Protein AF-A0A962RH10-F1 (afdb_monomer)

Structure (mmCIF, N/CA/C/O backbone):
data_AF-A0A962RH10-F1
#
_entry.id   AF-A0A962RH10-F1
#
loop_
_atom_site.group_PDB
_atom_site.id
_atom_site.type_symbol
_atom_site.label_atom_id
_atom_site.label_alt_id
_atom_site.label_comp_id
_atom_site.label_asym_id
_atom_site.label_entity_id
_atom_site.label_seq_id
_atom_site.pdbx_PDB_ins_code
_atom_site.Cartn_x
_atom_site.Cartn_y
_atom_site.Cartn_z
_atom_site.occupancy
_atom_site.B_iso_or_equiv
_atom_site.auth_seq_id
_atom_site.auth_comp_id
_atom_site.auth_asym_id
_atom_site.auth_atom_id
_atom_sit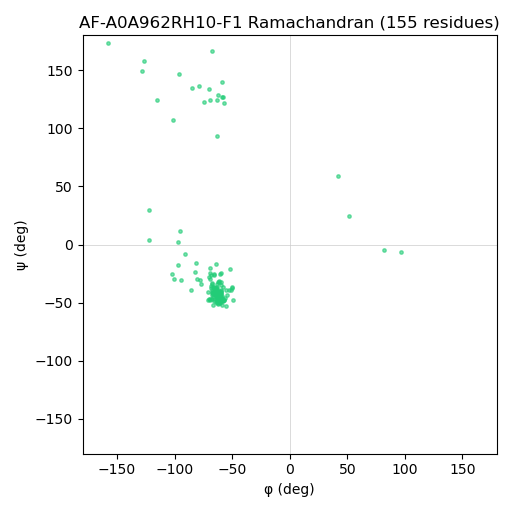e.pdbx_PDB_model_num
ATOM 1 N N . PHE A 1 1 ? -4.596 -15.584 7.958 1.00 75.12 1 PHE A N 1
ATOM 2 C CA . PHE A 1 1 ? -3.195 -16.053 7.881 1.00 75.12 1 PHE A CA 1
ATOM 3 C C . PHE A 1 1 ? -3.022 -17.200 6.890 1.00 75.12 1 PHE A C 1
ATOM 5 O O . PHE A 1 1 ? -2.221 -17.047 5.984 1.00 75.12 1 PHE A O 1
ATOM 12 N N . ILE A 1 2 ? -3.808 -18.286 6.976 1.00 85.25 2 ILE A N 1
ATOM 13 C CA . ILE A 1 2 ? -3.732 -19.422 6.027 1.00 85.25 2 ILE A CA 1
ATOM 14 C C . ILE A 1 2 ? -3.755 -18.962 4.559 1.00 85.25 2 ILE A C 1
ATOM 16 O O . ILE A 1 2 ? -2.879 -19.344 3.796 1.00 85.25 2 ILE A O 1
ATOM 20 N N . GLY A 1 3 ? -4.675 -18.069 4.178 1.00 82.31 3 GLY A N 1
ATOM 21 C CA . GLY A 1 3 ? -4.710 -17.532 2.811 1.00 82.31 3 GLY A CA 1
ATOM 22 C C . GLY A 1 3 ? -3.415 -16.829 2.379 1.00 82.31 3 GLY A C 1
ATOM 23 O O . GLY A 1 3 ? -2.980 -17.014 1.252 1.00 82.31 3 GLY A O 1
ATOM 24 N N . ALA A 1 4 ? -2.737 -16.111 3.282 1.00 79.38 4 ALA A N 1
ATOM 25 C CA . ALA A 1 4 ? -1.440 -15.498 2.986 1.00 79.38 4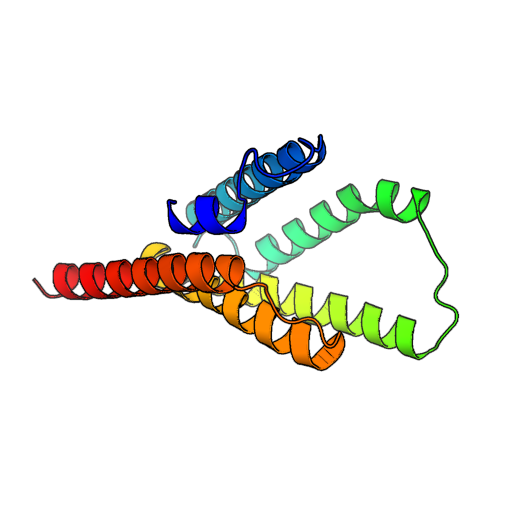 ALA A CA 1
ATOM 26 C C . ALA A 1 4 ? -0.335 -16.549 2.788 1.00 79.38 4 ALA A C 1
ATOM 28 O O . ALA A 1 4 ? 0.484 -16.390 1.893 1.00 79.38 4 ALA A O 1
ATOM 29 N N . LEU A 1 5 ? -0.339 -17.653 3.548 1.00 81.75 5 LEU A N 1
ATOM 30 C CA . LEU A 1 5 ? 0.596 -18.765 3.325 1.00 81.75 5 LEU A CA 1
ATOM 31 C C . LEU A 1 5 ? 0.387 -19.432 1.959 1.00 81.75 5 LEU A C 1
ATOM 33 O O . LEU A 1 5 ? 1.360 -19.812 1.315 1.00 81.75 5 LEU A O 1
ATOM 37 N N . VAL A 1 6 ? -0.864 -19.536 1.501 1.00 84.62 6 VAL A N 1
ATOM 38 C CA . VAL A 1 6 ? -1.192 -20.069 0.168 1.00 84.62 6 VAL A CA 1
ATOM 39 C C . VAL A 1 6 ? -0.660 -19.163 -0.947 1.00 84.62 6 VAL A C 1
ATOM 41 O O . VAL A 1 6 ? -0.175 -19.674 -1.953 1.00 84.62 6 VAL A O 1
ATOM 44 N N . VAL A 1 7 ? -0.706 -17.837 -0.764 1.00 78.56 7 VAL A N 1
ATOM 45 C CA . VAL A 1 7 ? -0.117 -16.879 -1.720 1.00 78.56 7 VAL A CA 1
ATOM 46 C C . VAL A 1 7 ? 1.413 -16.928 -1.679 1.00 78.56 7 VAL A C 1
ATOM 48 O O . VAL A 1 7 ? 2.048 -17.024 -2.721 1.00 78.56 7 VAL A O 1
ATOM 51 N N . ILE A 1 8 ? 2.008 -16.891 -0.481 1.00 75.50 8 ILE A N 1
ATOM 52 C CA . ILE A 1 8 ? 3.467 -16.814 -0.289 1.00 75.50 8 ILE A CA 1
ATOM 53 C C . ILE A 1 8 ? 4.168 -18.122 -0.687 1.00 75.50 8 ILE A C 1
ATOM 55 O O . ILE A 1 8 ? 5.333 -18.090 -1.072 1.00 75.50 8 ILE A O 1
ATOM 59 N N . ARG A 1 9 ? 3.478 -19.269 -0.586 1.00 77.19 9 ARG A N 1
ATOM 60 C CA . ARG A 1 9 ? 4.009 -20.621 -0.850 1.00 77.19 9 ARG A CA 1
ATOM 61 C C . ARG A 1 9 ? 5.425 -20.833 -0.294 1.00 77.19 9 ARG A C 1
ATOM 63 O O . ARG A 1 9 ? 6.351 -21.144 -1.052 1.00 77.19 9 ARG A O 1
ATOM 70 N N . PRO A 1 10 ? 5.621 -20.666 1.024 1.00 67.44 10 PRO A N 1
ATOM 71 C CA . PRO A 1 10 ? 6.943 -20.825 1.612 1.00 67.44 10 PRO A CA 1
ATOM 72 C C . PRO A 1 10 ? 7.483 -22.238 1.325 1.00 67.44 10 PRO A C 1
ATOM 74 O O . PRO A 1 10 ? 6.803 -23.225 1.593 1.00 67.44 10 PRO A O 1
ATOM 77 N N . GLY A 1 11 ? 8.693 -22.328 0.763 1.00 64.12 11 GLY A N 1
ATOM 78 C CA . GLY A 1 11 ? 9.405 -23.594 0.532 1.00 64.12 11 GLY A CA 1
ATOM 79 C C . GLY A 1 11 ? 9.282 -24.218 -0.866 1.00 64.12 11 GLY A C 1
ATOM 80 O O . GLY A 1 11 ? 9.997 -25.175 -1.140 1.00 64.12 11 GLY A O 1
ATOM 81 N N . PHE A 1 12 ? 8.451 -23.681 -1.769 1.00 61.28 12 PHE A N 1
ATOM 82 C CA . PHE A 1 12 ? 8.320 -24.188 -3.151 1.00 61.28 12 PHE A CA 1
ATOM 83 C C . PHE A 1 12 ? 9.185 -23.433 -4.186 1.00 61.28 12 PHE A C 1
ATOM 85 O O . PHE A 1 12 ? 9.013 -23.617 -5.388 1.00 61.28 12 PHE A O 1
ATOM 92 N N . GLY A 1 13 ? 10.124 -22.594 -3.733 1.00 62.09 13 GLY A N 1
ATOM 93 C CA . GLY A 1 13 ? 11.063 -21.834 -4.566 1.00 62.09 13 GLY A CA 1
ATOM 94 C C . GLY A 1 13 ? 12.315 -21.418 -3.785 1.00 62.09 13 GLY A C 1
ATOM 95 O O . GLY A 1 13 ? 12.383 -21.625 -2.573 1.00 62.09 13 GLY A O 1
ATOM 96 N N . ALA A 1 14 ? 13.309 -20.840 -4.472 1.00 56.69 14 ALA A N 1
ATOM 97 C CA . ALA A 1 14 ? 14.533 -20.348 -3.840 1.00 56.69 14 ALA A CA 1
ATOM 98 C C . ALA A 1 14 ? 14.190 -19.317 -2.752 1.00 56.69 14 ALA A C 1
ATOM 100 O O . ALA A 1 14 ? 13.546 -18.304 -3.030 1.00 56.69 14 ALA A O 1
ATOM 101 N N . THR A 1 15 ? 14.600 -19.583 -1.511 1.00 63.25 15 THR A N 1
ATOM 102 C CA . THR A 1 15 ? 14.414 -18.685 -0.369 1.00 63.25 15 THR A CA 1
ATOM 103 C C . THR A 1 15 ? 15.185 -17.400 -0.634 1.00 63.25 15 THR A C 1
ATOM 105 O O . THR A 1 15 ? 16.388 -17.313 -0.398 1.00 63.25 15 THR A O 1
ATOM 108 N N . SER A 1 16 ? 14.502 -16.407 -1.191 1.00 71.19 16 SER A N 1
ATOM 109 C CA . SER A 1 16 ? 15.131 -15.133 -1.481 1.00 71.19 16 SER A CA 1
ATOM 110 C C . SER A 1 16 ? 15.241 -14.295 -0.201 1.00 71.19 16 SER A C 1
ATOM 112 O O . SER A 1 16 ? 14.251 -14.192 0.537 1.00 71.19 16 SER A O 1
ATOM 114 N N . PRO A 1 17 ? 16.387 -13.634 0.058 1.00 77.00 17 PRO A N 1
ATOM 115 C CA . PRO A 1 17 ? 16.540 -12.685 1.162 1.00 77.00 17 PRO A CA 1
ATOM 116 C C . PRO A 1 17 ? 15.454 -11.597 1.191 1.00 77.00 17 PRO A C 1
ATOM 118 O O . PRO A 1 17 ? 15.175 -11.031 2.248 1.00 77.00 17 PRO A O 1
ATOM 121 N N . TYR A 1 18 ? 14.787 -11.335 0.057 1.00 79.38 18 TYR A N 1
ATOM 122 C CA . TYR A 1 18 ? 13.751 -10.309 -0.057 1.00 79.38 18 TYR A CA 1
ATOM 123 C C . TYR A 1 18 ? 12.498 -10.563 0.799 1.00 79.38 18 TYR A C 1
ATOM 125 O O . TYR A 1 18 ? 11.753 -9.625 1.078 1.00 79.38 18 TYR A O 1
ATOM 133 N N . ILE A 1 19 ? 12.272 -11.791 1.286 1.00 77.38 19 ILE A N 1
ATOM 134 C CA . ILE A 1 19 ? 11.153 -12.103 2.197 1.00 77.38 19 ILE A CA 1
ATOM 135 C C . ILE A 1 19 ? 11.236 -11.272 3.490 1.00 77.38 19 ILE A C 1
ATOM 137 O O . ILE A 1 19 ? 10.206 -10.870 4.036 1.00 77.38 19 ILE A O 1
ATOM 141 N N . LEU A 1 20 ? 12.446 -10.944 3.959 1.00 79.25 20 LEU A N 1
ATOM 142 C CA . LEU A 1 20 ? 12.637 -10.107 5.147 1.00 79.25 20 LEU A CA 1
ATOM 143 C C . LEU A 1 20 ? 12.071 -8.693 4.958 1.00 79.25 20 LEU A C 1
ATOM 145 O O . LEU A 1 20 ? 11.515 -8.137 5.905 1.00 79.25 20 LEU A O 1
ATOM 149 N N . PHE A 1 21 ? 12.128 -8.139 3.742 1.00 81.88 21 PHE A N 1
ATOM 150 C CA . PHE A 1 21 ? 11.531 -6.833 3.451 1.00 81.88 21 PHE A CA 1
ATOM 151 C C . PHE A 1 21 ? 10.006 -6.863 3.561 1.00 81.88 21 PHE A C 1
ATOM 153 O O . PHE A 1 21 ? 9.425 -5.915 4.082 1.00 81.88 21 PHE A O 1
ATOM 160 N N . PHE A 1 22 ? 9.347 -7.956 3.161 1.00 79.75 22 PHE A N 1
ATOM 161 C CA . PHE A 1 22 ? 7.897 -8.105 3.344 1.00 79.75 22 PHE A CA 1
ATOM 162 C C . PHE A 1 22 ? 7.500 -8.134 4.824 1.00 79.75 22 PHE A C 1
ATOM 164 O O . PHE A 1 22 ? 6.525 -7.489 5.223 1.00 79.75 22 PHE A O 1
ATOM 171 N N . VAL A 1 23 ? 8.265 -8.850 5.654 1.00 82.12 23 VAL A N 1
ATOM 172 C CA . VAL A 1 23 ? 8.023 -8.914 7.104 1.00 82.12 23 VAL A CA 1
ATOM 173 C C . VAL A 1 23 ? 8.255 -7.547 7.750 1.00 82.12 23 VAL A C 1
ATOM 175 O O . VAL A 1 23 ? 7.399 -7.074 8.500 1.00 82.12 23 VAL A O 1
ATOM 178 N N . ALA A 1 24 ? 9.363 -6.881 7.415 1.00 85.75 24 ALA A N 1
ATOM 179 C CA . ALA A 1 24 ? 9.676 -5.542 7.906 1.00 85.75 24 ALA A CA 1
ATOM 180 C C . ALA A 1 24 ? 8.611 -4.516 7.485 1.00 85.75 24 ALA A C 1
ATOM 182 O O . ALA A 1 24 ? 8.119 -3.762 8.323 1.00 85.75 24 ALA A O 1
ATOM 183 N N . SER A 1 25 ? 8.191 -4.543 6.216 1.00 83.50 25 SER A N 1
ATOM 184 C CA . SER A 1 25 ? 7.127 -3.690 5.678 1.00 83.50 25 SER A CA 1
ATOM 185 C C . SER A 1 25 ? 5.816 -3.890 6.438 1.00 83.50 25 SER A C 1
ATOM 187 O O . SER A 1 25 ? 5.240 -2.924 6.933 1.00 83.50 25 SER A O 1
ATOM 189 N N . THR A 1 26 ? 5.397 -5.142 6.645 1.00 82.12 26 THR A N 1
ATOM 190 C CA . THR A 1 26 ? 4.174 -5.459 7.402 1.00 82.12 26 THR A CA 1
ATOM 191 C C . THR A 1 26 ? 4.249 -4.944 8.843 1.00 82.12 26 THR A C 1
ATOM 193 O O . THR A 1 26 ? 3.271 -4.396 9.363 1.00 82.12 26 THR A O 1
ATOM 196 N N . GLY A 1 27 ? 5.413 -5.079 9.487 1.00 85.38 27 GLY A N 1
ATOM 197 C CA . GLY A 1 27 ? 5.672 -4.529 10.818 1.00 85.38 27 GLY A CA 1
ATOM 198 C C . GLY A 1 27 ? 5.542 -3.005 10.851 1.00 85.38 27 GLY A C 1
ATOM 199 O O . GLY A 1 27 ? 4.782 -2.472 11.662 1.00 85.38 27 GLY A O 1
ATOM 200 N N . CYS A 1 28 ? 6.208 -2.308 9.927 1.00 85.44 28 CYS A N 1
ATOM 201 C CA . CYS A 1 28 ? 6.122 -0.854 9.783 1.00 85.44 28 CYS A CA 1
ATOM 202 C C . CYS A 1 28 ? 4.689 -0.374 9.530 1.00 85.44 28 CYS A C 1
ATOM 204 O O . CYS A 1 28 ? 4.224 0.530 10.222 1.00 85.44 28 CYS A O 1
ATOM 206 N N . SER A 1 29 ? 3.958 -0.987 8.597 1.00 79.00 29 SER A N 1
ATOM 207 C CA . SER A 1 29 ? 2.573 -0.609 8.286 1.00 79.00 29 SER A CA 1
ATOM 208 C C . SER A 1 29 ? 1.628 -0.838 9.466 1.00 79.00 29 SER A C 1
ATOM 210 O O . SER A 1 29 ? 0.745 -0.019 9.722 1.00 79.00 29 SER A O 1
ATOM 212 N N . THR A 1 30 ? 1.832 -1.916 10.229 1.00 82.44 30 THR A N 1
ATOM 213 C CA . THR A 1 30 ? 1.051 -2.183 11.446 1.00 82.44 30 THR A CA 1
ATOM 214 C C . THR A 1 30 ? 1.346 -1.143 12.523 1.00 82.44 30 THR A C 1
ATOM 216 O O . THR A 1 30 ? 0.423 -0.605 13.132 1.00 82.44 30 THR A O 1
ATOM 219 N N . PHE A 1 31 ? 2.622 -0.817 12.737 1.00 83.88 31 PHE A N 1
ATOM 220 C CA . PHE A 1 31 ? 3.027 0.205 13.697 1.00 83.88 31 PHE A CA 1
ATOM 221 C C . PHE A 1 31 ? 2.475 1.584 13.321 1.00 83.88 31 PHE A C 1
ATOM 223 O O . PHE A 1 31 ? 1.915 2.269 14.175 1.00 83.88 31 PHE A O 1
ATOM 230 N N . TYR A 1 32 ? 2.537 1.945 12.036 1.00 81.19 32 TYR A N 1
ATOM 231 C CA . TYR A 1 32 ? 1.922 3.156 11.498 1.00 81.19 32 TYR A CA 1
ATOM 232 C C . TYR A 1 32 ? 0.421 3.208 11.811 1.00 81.19 32 TYR A C 1
ATOM 234 O O . TYR A 1 32 ? -0.031 4.153 12.450 1.00 81.19 32 TYR A O 1
ATOM 242 N N . ALA A 1 33 ? -0.340 2.160 11.476 1.00 76.12 33 ALA A N 1
ATOM 243 C CA . ALA A 1 33 ? -1.778 2.115 11.743 1.00 76.12 33 ALA A CA 1
ATOM 244 C C . ALA A 1 33 ? -2.118 2.244 13.244 1.00 76.12 33 ALA A C 1
ATOM 246 O O . ALA A 1 33 ? -3.081 2.923 13.615 1.00 76.12 33 ALA A O 1
ATOM 247 N N . LEU A 1 34 ? -1.321 1.624 14.124 1.00 80.62 34 LEU A N 1
ATOM 248 C CA . LEU A 1 34 ? -1.491 1.727 15.576 1.00 80.62 34 LEU A CA 1
ATOM 249 C C . LEU A 1 34 ? -1.189 3.137 16.098 1.00 80.62 34 LEU A C 1
ATOM 251 O O . LEU A 1 34 ? -1.949 3.652 16.922 1.00 80.62 34 LEU A O 1
ATOM 255 N N . LEU A 1 35 ? -0.117 3.772 15.618 1.00 80.19 35 LEU A N 1
ATOM 256 C CA . LEU A 1 35 ? 0.219 5.148 15.979 1.00 80.19 35 LEU A CA 1
ATOM 257 C C . LEU A 1 35 ? -0.848 6.126 15.486 1.00 80.19 35 LEU A C 1
ATOM 259 O O . LEU A 1 35 ? -1.363 6.895 16.294 1.00 80.19 35 LEU A O 1
ATOM 263 N N . THR A 1 36 ? -1.258 6.049 14.218 1.00 76.94 36 THR A N 1
ATOM 264 C CA . THR A 1 36 ? -2.326 6.896 13.662 1.00 76.94 36 THR A CA 1
ATOM 265 C C . THR A 1 36 ? -3.589 6.824 14.512 1.00 76.94 36 THR A C 1
ATOM 267 O O . THR A 1 36 ? -4.221 7.843 14.778 1.00 76.94 36 THR A O 1
ATOM 270 N N . ARG A 1 37 ? -3.930 5.633 15.018 1.00 73.69 37 ARG A N 1
ATOM 271 C CA . ARG A 1 37 ? -5.059 5.465 15.934 1.00 73.69 37 ARG A CA 1
ATOM 272 C C . ARG A 1 37 ? -4.802 6.047 17.325 1.00 73.69 37 ARG A C 1
ATOM 274 O O . ARG A 1 37 ? -5.707 6.645 17.895 1.00 73.69 37 ARG A O 1
ATOM 281 N N . LYS A 1 38 ? -3.605 5.875 17.891 1.00 78.38 38 LYS A N 1
ATOM 282 C CA . LYS A 1 38 ? -3.241 6.433 19.208 1.00 78.38 38 LYS A CA 1
ATOM 283 C C . LYS A 1 38 ? -3.353 7.963 19.234 1.00 78.38 38 LYS A C 1
ATOM 285 O O . LYS A 1 38 ? -3.732 8.521 20.261 1.00 78.38 38 LYS A O 1
ATOM 290 N N . TYR A 1 39 ? -3.037 8.616 18.119 1.00 76.38 39 TYR A N 1
ATOM 291 C CA . TYR A 1 39 ? -3.106 10.071 17.962 1.00 76.38 39 TYR A CA 1
ATOM 292 C C . TYR A 1 39 ? -4.407 10.558 17.300 1.00 76.38 39 TYR A C 1
ATOM 294 O O . TYR A 1 39 ? -4.592 11.764 17.122 1.00 76.38 39 TYR A O 1
ATOM 302 N N . ALA A 1 40 ? -5.345 9.655 16.988 1.00 70.19 40 ALA A N 1
ATOM 303 C CA . ALA A 1 40 ? -6.635 10.019 16.413 1.00 70.19 40 ALA A CA 1
ATOM 304 C C . ALA A 1 40 ? -7.393 10.982 17.345 1.00 70.19 40 ALA A C 1
ATOM 306 O O . ALA A 1 40 ? -7.555 10.718 18.537 1.00 70.19 40 ALA A O 1
ATOM 307 N N . GLY A 1 41 ? -7.831 12.121 16.799 1.00 68.19 41 GLY A N 1
ATOM 308 C CA . GLY A 1 41 ? -8.529 13.178 17.541 1.00 68.19 41 GLY A CA 1
ATOM 309 C C . GLY A 1 41 ? -7.624 14.148 18.312 1.00 68.19 41 GLY A C 1
ATOM 310 O O . GLY A 1 41 ? -8.135 15.112 18.875 1.00 68.19 41 GLY A O 1
ATOM 311 N N . ARG A 1 42 ? -6.300 13.926 18.338 1.00 75.38 42 ARG A N 1
ATOM 312 C CA . ARG A 1 42 ? -5.308 14.874 18.885 1.00 75.38 42 ARG A CA 1
ATOM 313 C C . ARG A 1 42 ? -4.566 15.648 17.798 1.00 75.38 42 ARG A C 1
ATOM 315 O O . ARG A 1 42 ? -4.090 16.746 18.059 1.00 75.38 42 ARG A O 1
ATOM 322 N N . GLU A 1 43 ? -4.485 15.081 16.600 1.00 76.44 43 GLU A N 1
ATOM 323 C CA . GLU A 1 43 ? -3.845 15.682 15.433 1.00 76.44 43 GLU A CA 1
ATOM 324 C C . GLU A 1 43 ? -4.781 15.663 14.223 1.00 76.44 43 GLU A C 1
ATOM 326 O O . GLU A 1 43 ? -5.588 14.743 14.048 1.00 76.44 43 GLU A O 1
ATOM 331 N N . ASN A 1 44 ? -4.637 16.666 13.356 1.00 78.88 44 ASN A N 1
ATOM 332 C CA . ASN A 1 44 ? -5.336 16.714 12.076 1.00 78.88 44 ASN A CA 1
ATOM 333 C C . ASN A 1 44 ? -4.775 15.638 11.131 1.00 78.88 44 ASN A C 1
ATOM 335 O O . ASN A 1 44 ? -3.560 15.539 10.963 1.00 78.88 44 ASN A O 1
ATOM 339 N N . ALA A 1 45 ? -5.653 14.883 10.456 1.00 73.69 45 ALA A N 1
ATOM 340 C CA . ALA A 1 45 ? -5.270 13.879 9.449 1.00 73.69 45 ALA A CA 1
ATOM 341 C C . ALA A 1 45 ? -4.294 14.419 8.394 1.00 73.69 45 ALA A C 1
ATOM 343 O O . ALA A 1 45 ? -3.387 13.710 7.968 1.00 73.69 45 ALA A O 1
ATOM 344 N N . GLU A 1 46 ? -4.475 15.680 7.998 1.00 79.62 46 GLU A N 1
ATOM 345 C CA . GLU A 1 46 ? -3.635 16.383 7.024 1.00 79.62 46 GLU A CA 1
ATOM 346 C C . GLU A 1 46 ? -2.182 16.477 7.486 1.00 79.62 46 GLU A C 1
ATOM 348 O O . GLU A 1 46 ? -1.266 16.203 6.712 1.00 79.62 46 GLU A O 1
ATOM 353 N N . VAL A 1 47 ? -1.969 16.802 8.762 1.00 82.94 47 VAL A N 1
ATOM 354 C CA . VAL A 1 47 ? -0.633 16.935 9.349 1.00 82.94 47 VAL A CA 1
ATOM 355 C C . VAL A 1 47 ? 0.027 15.565 9.441 1.00 82.94 47 V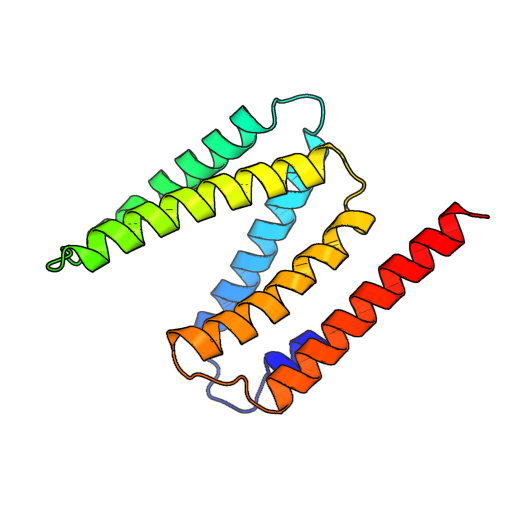AL A C 1
ATOM 357 O O . VAL A 1 47 ? 1.150 15.399 8.970 1.00 82.94 47 VAL A O 1
ATOM 360 N N . SER A 1 48 ? -0.680 14.556 9.955 1.00 80.50 48 SER A N 1
ATOM 361 C CA . SER A 1 48 ? -0.128 13.202 10.066 1.00 80.50 48 SER A CA 1
ATOM 362 C C . SER A 1 48 ? 0.199 12.593 8.692 1.00 80.50 48 SER A C 1
ATOM 364 O O . SER A 1 48 ? 1.244 11.959 8.538 1.00 80.50 48 SER A O 1
ATOM 366 N N . ALA A 1 49 ? -0.650 12.803 7.678 1.00 80.56 49 ALA A N 1
ATOM 367 C CA . ALA A 1 49 ? -0.401 12.334 6.313 1.00 80.56 49 ALA A CA 1
ATOM 368 C C . ALA A 1 49 ? 0.778 13.073 5.656 1.00 80.56 49 ALA A C 1
ATOM 370 O O . ALA A 1 49 ? 1.626 12.438 5.030 1.00 80.56 49 ALA A O 1
ATOM 371 N N . SER A 1 50 ? 0.878 14.391 5.852 1.00 84.31 50 SER A N 1
ATOM 372 C CA . SER A 1 50 ? 1.966 15.207 5.296 1.00 84.31 50 SER A CA 1
ATOM 373 C C . SER A 1 50 ? 3.317 14.874 5.928 1.00 84.31 50 SER A C 1
ATOM 375 O O . SER A 1 50 ? 4.312 14.746 5.218 1.00 84.31 50 SER A O 1
ATOM 377 N N . ILE A 1 51 ? 3.363 14.664 7.249 1.00 85.38 51 ILE A N 1
ATOM 378 C CA . ILE A 1 51 ? 4.584 14.230 7.943 1.00 85.38 51 ILE A CA 1
ATOM 379 C C . ILE A 1 51 ? 5.000 12.840 7.458 1.00 85.38 51 ILE A C 1
ATOM 381 O O . ILE A 1 51 ? 6.174 12.628 7.167 1.00 85.38 51 ILE A O 1
ATOM 385 N N . ALA A 1 52 ? 4.055 11.905 7.317 1.00 82.44 52 ALA A N 1
ATOM 386 C CA . ALA A 1 52 ? 4.354 10.576 6.788 1.00 82.44 52 ALA A CA 1
ATOM 387 C C . ALA A 1 52 ? 4.933 10.642 5.362 1.00 82.44 52 ALA A C 1
ATOM 389 O O . ALA A 1 52 ? 5.921 9.968 5.075 1.00 82.44 52 ALA A O 1
ATOM 390 N N . ALA A 1 53 ? 4.372 11.493 4.497 1.00 85.75 53 ALA A N 1
ATOM 391 C CA . ALA A 1 53 ? 4.874 11.713 3.142 1.00 85.75 53 ALA A CA 1
ATOM 392 C C . ALA A 1 53 ? 6.270 12.355 3.126 1.00 85.75 53 ALA A C 1
ATOM 394 O O . ALA A 1 53 ? 7.131 11.937 2.350 1.00 85.75 53 ALA A O 1
ATOM 395 N N . LEU A 1 54 ? 6.528 13.329 4.005 1.00 89.62 54 LEU A N 1
ATOM 396 C CA . LEU A 1 54 ? 7.835 13.974 4.121 1.00 89.62 54 LEU A CA 1
ATOM 397 C C . LEU A 1 54 ? 8.901 12.988 4.607 1.00 89.62 54 LEU A C 1
ATOM 399 O O . LEU A 1 54 ? 9.959 12.872 3.993 1.00 89.62 54 LEU A O 1
ATOM 403 N N . VAL A 1 55 ? 8.611 12.244 5.676 1.00 89.38 55 VAL A N 1
ATOM 404 C CA . VAL A 1 55 ? 9.519 11.223 6.215 1.00 89.38 55 VAL A CA 1
ATOM 405 C C . VAL A 1 55 ? 9.784 10.141 5.170 1.00 89.38 55 VAL A C 1
ATOM 407 O O . VAL A 1 55 ? 10.938 9.773 4.964 1.00 89.38 55 VAL A O 1
ATOM 410 N N . GLY A 1 56 ? 8.744 9.676 4.470 1.00 87.62 56 GLY A N 1
ATOM 411 C CA . GLY A 1 56 ? 8.877 8.717 3.374 1.00 87.62 56 GLY A CA 1
ATOM 412 C C . GLY A 1 56 ? 9.768 9.240 2.247 1.00 87.62 56 GLY A C 1
ATOM 413 O O . GLY A 1 56 ? 10.677 8.537 1.818 1.00 87.62 56 GLY A O 1
ATOM 414 N N . THR A 1 57 ? 9.569 10.493 1.830 1.00 90.25 57 THR A N 1
ATOM 415 C CA . THR A 1 57 ? 10.394 11.154 0.805 1.00 90.25 57 THR A CA 1
ATOM 416 C C . THR A 1 57 ? 11.859 11.233 1.230 1.00 90.25 57 THR A C 1
ATOM 418 O O . THR A 1 57 ? 12.735 10.828 0.473 1.00 90.25 57 THR A O 1
ATOM 421 N N . VAL A 1 58 ? 12.142 11.700 2.450 1.00 94.38 58 VAL A N 1
ATOM 422 C CA . VAL A 1 58 ? 13.519 11.830 2.958 1.00 94.38 58 VAL A CA 1
ATOM 423 C C . VAL A 1 58 ? 14.189 10.463 3.102 1.00 94.38 58 VAL A C 1
ATOM 425 O O . VAL A 1 58 ? 15.353 10.315 2.741 1.00 94.38 58 VAL A O 1
ATOM 428 N N . ALA A 1 59 ? 13.463 9.453 3.587 1.00 91.12 59 ALA A N 1
ATOM 429 C CA . ALA A 1 59 ? 13.985 8.097 3.730 1.00 91.12 59 ALA A CA 1
ATOM 430 C C . ALA A 1 59 ? 14.241 7.418 2.373 1.00 91.12 59 ALA A C 1
ATOM 432 O O . ALA A 1 59 ? 15.203 6.663 2.237 1.00 91.12 59 ALA A O 1
ATOM 433 N N . ALA A 1 60 ? 13.400 7.687 1.371 1.00 89.31 60 ALA A N 1
ATOM 434 C CA . ALA A 1 60 ? 13.531 7.123 0.032 1.00 89.31 60 ALA A CA 1
ATOM 435 C C . ALA A 1 60 ? 14.542 7.876 -0.849 1.00 89.31 60 ALA A C 1
ATOM 437 O O . ALA A 1 60 ? 15.086 7.276 -1.773 1.00 89.31 60 ALA A O 1
ATOM 438 N N . ALA A 1 61 ? 14.828 9.154 -0.574 1.00 93.00 61 ALA A N 1
ATOM 439 C CA . ALA A 1 61 ? 15.678 9.998 -1.416 1.00 93.00 61 ALA A CA 1
ATOM 440 C C . ALA A 1 61 ? 17.082 9.420 -1.702 1.00 93.00 61 ALA A C 1
ATOM 442 O O . ALA A 1 61 ? 17.480 9.441 -2.866 1.00 93.00 61 ALA A O 1
ATOM 443 N N . PRO A 1 62 ? 17.830 8.848 -0.732 1.00 94.00 62 PRO A N 1
ATOM 444 C CA . PRO A 1 62 ? 19.138 8.252 -1.017 1.00 94.00 62 PRO A CA 1
ATOM 445 C C . PRO A 1 62 ? 19.049 7.052 -1.965 1.00 94.00 62 PRO A C 1
ATOM 447 O O . PRO A 1 62 ? 19.890 6.893 -2.846 1.00 94.00 62 PRO A O 1
ATOM 450 N N . LEU A 1 63 ? 18.009 6.227 -1.802 1.00 90.50 63 LEU A N 1
ATOM 451 C CA . LEU A 1 63 ? 17.770 5.060 -2.651 1.00 90.50 63 LEU A CA 1
ATOM 452 C C . LEU A 1 63 ? 17.368 5.496 -4.061 1.00 90.50 63 LEU A C 1
ATOM 454 O O . LEU A 1 63 ? 17.950 5.022 -5.034 1.00 90.50 63 LEU A O 1
ATOM 458 N N . ALA A 1 64 ? 16.442 6.452 -4.162 1.00 89.69 64 ALA A N 1
ATOM 459 C CA . ALA A 1 64 ? 16.013 7.027 -5.430 1.00 89.69 64 ALA A CA 1
ATOM 460 C C . ALA A 1 64 ? 17.179 7.682 -6.182 1.00 89.69 64 ALA A C 1
ATOM 462 O O . ALA A 1 64 ? 17.293 7.509 -7.387 1.00 89.69 64 ALA A O 1
ATOM 463 N N . TYR A 1 65 ? 18.076 8.377 -5.476 1.00 92.50 65 TYR A N 1
ATOM 464 C CA . TYR A 1 65 ? 19.271 8.969 -6.074 1.00 92.50 65 TYR A CA 1
ATOM 465 C C . TYR A 1 65 ? 20.262 7.907 -6.572 1.00 92.50 65 TYR A C 1
ATOM 467 O O . TYR A 1 65 ? 20.817 8.042 -7.658 1.00 92.50 65 TYR A O 1
ATOM 475 N N . SER A 1 66 ? 20.471 6.830 -5.804 1.00 93.50 66 SER A N 1
ATOM 476 C CA . SER A 1 66 ? 21.402 5.756 -6.182 1.00 93.50 66 SER A CA 1
ATOM 477 C C . SER A 1 66 ? 20.981 4.958 -7.422 1.00 93.50 66 SER A C 1
ATOM 479 O O . SER A 1 66 ? 21.843 4.413 -8.105 1.00 93.50 66 SER A O 1
ATOM 481 N N . ALA A 1 67 ? 19.680 4.899 -7.710 1.00 92.00 67 ALA A N 1
ATOM 482 C CA . ALA A 1 67 ? 19.092 4.147 -8.819 1.00 92.00 67 ALA A CA 1
ATOM 483 C C . ALA A 1 67 ? 18.285 5.059 -9.760 1.00 92.00 67 ALA A C 1
ATOM 485 O O . ALA A 1 67 ? 17.276 4.640 -10.323 1.00 92.00 67 ALA A O 1
ATOM 486 N N . TRP A 1 68 ? 18.683 6.329 -9.872 1.00 91.38 68 TRP A N 1
ATOM 487 C CA . TRP A 1 68 ? 17.945 7.316 -10.651 1.00 91.38 68 TRP A CA 1
ATOM 488 C C . TRP A 1 68 ? 18.040 7.030 -12.151 1.00 91.38 68 TRP A C 1
ATOM 490 O O . TRP A 1 68 ? 19.130 7.029 -12.725 1.00 91.38 68 TRP A O 1
ATOM 500 N N . GLU A 1 69 ? 16.885 6.894 -12.793 1.00 89.81 69 GLU A N 1
ATOM 501 C CA . GLU A 1 69 ? 16.749 6.861 -14.245 1.00 89.81 69 GLU A CA 1
ATOM 502 C C . GLU A 1 69 ? 15.944 8.081 -14.690 1.00 89.81 69 GLU A C 1
ATOM 504 O O . GLU A 1 69 ? 14.839 8.332 -14.203 1.00 89.81 69 GLU A O 1
ATOM 509 N N . THR A 1 70 ? 16.519 8.882 -15.588 1.00 90.44 70 THR A N 1
ATOM 510 C CA . THR A 1 70 ? 15.854 10.094 -16.071 1.00 90.44 70 THR A CA 1
ATOM 511 C C . THR A 1 70 ? 14.730 9.705 -17.031 1.00 90.44 70 THR A C 1
ATOM 513 O O . THR A 1 70 ? 15.026 9.075 -18.047 1.00 90.44 70 THR A O 1
ATOM 516 N N . PRO A 1 71 ? 13.471 10.101 -16.765 1.00 88.62 71 PRO A N 1
ATOM 517 C CA . PRO A 1 71 ? 12.364 9.813 -17.668 1.00 88.62 71 PRO A CA 1
ATOM 518 C C . PRO A 1 71 ? 12.596 10.503 -19.015 1.00 88.62 71 PRO A C 1
ATOM 520 O O . PRO A 1 71 ? 12.813 11.716 -19.072 1.00 88.62 71 PRO A O 1
ATOM 523 N N . THR A 1 72 ? 12.577 9.724 -20.095 1.00 90.81 72 THR A N 1
ATOM 524 C CA . THR A 1 72 ? 12.796 10.216 -21.464 1.00 90.81 72 THR A CA 1
ATOM 525 C C . THR A 1 72 ? 11.492 10.537 -22.176 1.00 90.81 72 THR A C 1
ATOM 527 O O . THR A 1 72 ? 11.456 11.448 -23.001 1.00 90.81 72 THR A O 1
ATOM 530 N N . GLU A 1 73 ? 10.414 9.827 -21.843 1.00 94.12 73 GLU A N 1
ATOM 531 C CA . GLU A 1 73 ? 9.112 10.000 -22.474 1.00 94.12 73 GLU A CA 1
ATOM 532 C C . GLU A 1 73 ? 8.208 10.934 -21.663 1.00 94.12 73 GLU A C 1
ATOM 534 O O . GLU A 1 73 ? 8.200 10.941 -20.431 1.00 94.12 73 GLU A O 1
ATOM 539 N N . THR A 1 74 ? 7.359 11.696 -22.359 1.00 93.56 74 THR A N 1
ATOM 540 C CA . THR A 1 74 ? 6.361 12.555 -21.687 1.00 93.56 74 THR A CA 1
ATOM 541 C C . THR A 1 74 ? 5.376 11.720 -20.865 1.00 93.56 74 THR A C 1
ATOM 543 O O . THR A 1 74 ? 4.910 12.156 -19.811 1.00 93.56 74 THR A O 1
ATOM 546 N N . LEU A 1 75 ? 5.080 10.501 -21.326 1.00 93.94 75 LEU A N 1
ATOM 547 C CA . LEU A 1 75 ? 4.208 9.571 -20.621 1.00 93.94 75 LEU A CA 1
ATOM 548 C C . LEU A 1 75 ? 4.770 9.193 -19.244 1.00 93.94 75 LEU A C 1
ATOM 550 O O . LEU A 1 75 ? 4.004 9.164 -18.28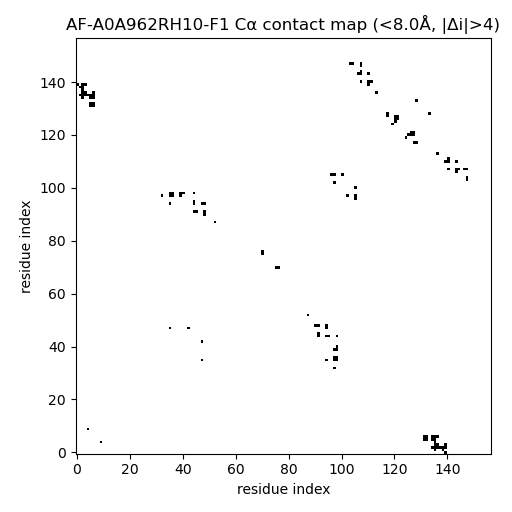4 1.00 93.94 75 LEU A O 1
ATOM 554 N N . ASP A 1 76 ? 6.082 8.983 -19.119 1.00 92.19 76 ASP A N 1
ATOM 555 C CA . ASP A 1 76 ? 6.719 8.609 -17.850 1.00 92.19 76 ASP A CA 1
ATOM 556 C C . ASP A 1 76 ? 6.542 9.711 -16.806 1.00 92.19 76 ASP A C 1
ATOM 558 O O . ASP A 1 76 ? 6.146 9.449 -15.672 1.00 92.19 76 ASP A O 1
ATOM 562 N N . VAL A 1 77 ? 6.739 10.969 -17.210 1.00 93.06 77 VAL A N 1
ATOM 563 C CA . VAL A 1 77 ? 6.536 12.134 -16.337 1.00 93.06 77 VAL A CA 1
ATOM 564 C C . VAL A 1 77 ? 5.077 12.227 -15.885 1.00 93.06 77 VAL A C 1
ATOM 566 O O . VAL A 1 77 ? 4.804 12.426 -14.699 1.00 93.06 77 VAL A O 1
ATOM 569 N N . VAL A 1 78 ? 4.126 12.035 -16.804 1.00 95.25 78 VAL A N 1
ATOM 570 C CA . VAL A 1 78 ? 2.691 12.039 -16.480 1.00 95.25 78 VAL A CA 1
ATOM 571 C C . VAL A 1 78 ? 2.347 10.913 -15.502 1.00 95.25 78 VAL A C 1
ATOM 573 O O . VAL A 1 78 ? 1.646 11.158 -14.518 1.00 95.25 78 VAL A O 1
ATOM 576 N N . LEU A 1 79 ? 2.860 9.701 -15.727 1.00 91.94 79 LEU A N 1
ATOM 577 C CA . LEU A 1 79 ? 2.640 8.553 -14.848 1.00 91.94 79 LEU A CA 1
ATOM 578 C C . LEU A 1 79 ? 3.276 8.757 -13.469 1.00 91.94 79 LEU A C 1
ATOM 580 O O . LEU A 1 79 ? 2.643 8.428 -12.469 1.00 91.94 79 LEU A O 1
ATOM 584 N N . MET A 1 80 ? 4.466 9.358 -13.382 1.00 91.50 80 MET A N 1
ATOM 585 C CA . MET A 1 80 ? 5.106 9.705 -12.107 1.00 91.50 80 MET A CA 1
ATOM 586 C C . MET A 1 80 ? 4.280 10.724 -11.314 1.00 91.50 80 MET A C 1
ATOM 588 O O . MET A 1 80 ? 4.039 10.533 -10.118 1.00 91.50 80 MET A O 1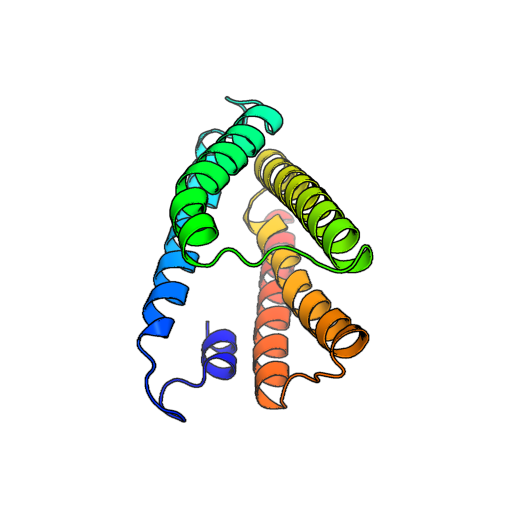
ATOM 592 N N . CYS A 1 81 ? 3.794 11.786 -11.965 1.00 93.94 81 CYS A N 1
ATOM 593 C CA . CYS A 1 81 ? 2.922 12.771 -11.324 1.00 93.94 81 CYS A CA 1
ATOM 594 C C . CYS A 1 81 ? 1.589 12.152 -10.883 1.00 93.94 81 CYS A C 1
ATOM 596 O O . CYS A 1 81 ? 1.134 12.402 -9.765 1.00 93.94 81 CYS A O 1
ATOM 598 N N . ALA A 1 82 ? 0.979 11.319 -11.730 1.00 94.06 82 ALA A N 1
ATOM 599 C CA . ALA A 1 82 ? -0.249 10.607 -11.402 1.00 94.06 82 ALA A CA 1
ATOM 600 C C . ALA A 1 82 ? -0.041 9.665 -10.208 1.00 94.06 82 ALA A C 1
ATOM 602 O O . ALA A 1 82 ? -0.834 9.689 -9.269 1.00 94.06 82 ALA A O 1
ATOM 603 N N . LEU A 1 83 ? 1.049 8.892 -10.198 1.00 92.19 83 LEU A N 1
ATOM 604 C CA . LEU A 1 83 ? 1.410 8.002 -9.098 1.00 92.19 83 LEU A CA 1
ATOM 605 C C . LEU A 1 83 ? 1.533 8.774 -7.781 1.00 92.19 83 LEU A C 1
ATOM 607 O O . LEU A 1 83 ? 0.934 8.372 -6.786 1.00 92.19 83 LEU A O 1
ATOM 611 N N . GLY A 1 84 ? 2.249 9.903 -7.783 1.00 91.44 84 GLY A N 1
ATOM 612 C CA . GLY A 1 84 ? 2.382 10.767 -6.608 1.00 91.44 84 GLY A CA 1
ATOM 613 C C . GLY A 1 84 ? 1.037 11.305 -6.113 1.00 91.44 84 GLY A C 1
ATOM 614 O O . GLY A 1 84 ? 0.739 11.227 -4.920 1.00 91.44 84 GLY A O 1
ATOM 615 N N . LEU A 1 85 ? 0.188 11.787 -7.026 1.00 93.56 85 LEU A N 1
ATOM 616 C CA . LEU A 1 85 ? -1.143 12.299 -6.699 1.00 93.56 85 LEU A CA 1
ATOM 617 C C . LEU A 1 85 ? -2.048 11.211 -6.103 1.00 93.56 85 LEU A C 1
ATOM 619 O O . LEU A 1 85 ? -2.634 11.409 -5.037 1.00 93.56 85 LEU A O 1
ATOM 623 N N . PHE A 1 86 ? -2.153 10.052 -6.757 1.00 92.75 86 PHE A N 1
ATOM 624 C CA . PHE A 1 86 ? -2.977 8.942 -6.277 1.00 92.75 86 PHE A CA 1
ATOM 625 C C . PHE A 1 86 ? -2.446 8.357 -4.967 1.00 92.75 86 PHE A C 1
ATOM 627 O O . PHE A 1 86 ? -3.246 8.020 -4.094 1.00 92.75 86 PHE A O 1
ATOM 634 N N . ALA A 1 87 ? -1.124 8.285 -4.786 1.00 89.25 87 ALA A N 1
ATOM 635 C CA . ALA A 1 87 ? -0.520 7.861 -3.528 1.00 89.25 87 ALA A CA 1
ATOM 636 C C . ALA A 1 87 ? -0.862 8.832 -2.388 1.00 89.25 87 ALA A C 1
ATOM 638 O O . ALA A 1 87 ? -1.295 8.391 -1.322 1.00 89.25 87 ALA A O 1
ATOM 639 N N . ALA A 1 88 ? -0.740 10.145 -2.616 1.00 87.81 88 ALA A N 1
ATOM 640 C CA . ALA A 1 88 ? -1.075 11.164 -1.623 1.00 87.81 88 ALA A CA 1
ATOM 641 C C . ALA A 1 88 ? -2.564 11.129 -1.243 1.00 87.81 88 ALA A C 1
ATOM 643 O O . ALA A 1 88 ? -2.901 11.069 -0.058 1.00 87.81 88 ALA A O 1
ATOM 644 N N . LEU A 1 89 ? -3.460 11.091 -2.236 1.00 90.81 89 LEU A N 1
ATOM 645 C CA . LEU A 1 89 ? -4.904 10.983 -2.012 1.00 90.81 89 LEU A CA 1
ATOM 646 C C . LEU A 1 89 ? -5.271 9.677 -1.299 1.00 90.81 89 LEU A C 1
ATOM 648 O O . LEU A 1 89 ? -6.048 9.687 -0.344 1.00 90.81 89 LEU A O 1
ATOM 652 N N . GLY A 1 90 ? -4.678 8.558 -1.719 1.00 87.94 90 GLY A N 1
ATOM 653 C CA . GLY A 1 90 ? -4.873 7.251 -1.100 1.00 87.94 90 GLY A CA 1
ATOM 654 C C . GLY A 1 90 ? -4.474 7.251 0.374 1.00 87.94 90 GLY A C 1
ATOM 655 O O . GLY A 1 90 ? -5.268 6.845 1.223 1.00 87.94 90 GLY A O 1
ATOM 656 N N . HIS A 1 91 ? -3.289 7.772 0.702 1.00 83.81 91 HIS A N 1
ATOM 657 C CA . HIS A 1 91 ? -2.823 7.891 2.086 1.00 83.81 91 HIS A CA 1
ATOM 658 C C . HIS A 1 91 ? -3.675 8.846 2.924 1.00 83.81 91 HIS A C 1
ATOM 660 O O . HIS A 1 91 ? -3.954 8.552 4.091 1.00 83.81 91 HIS A O 1
ATOM 666 N N . TYR A 1 92 ? -4.120 9.962 2.347 1.00 86.25 92 TYR A N 1
ATOM 667 C CA . TYR A 1 92 ? -5.009 10.902 3.021 1.00 86.25 92 TYR A CA 1
ATOM 668 C C . TYR A 1 92 ? -6.348 10.248 3.382 1.00 86.25 92 TYR A C 1
ATOM 670 O O . TYR A 1 92 ? -6.746 10.252 4.551 1.00 86.25 92 TYR A O 1
ATOM 678 N N . PHE A 1 93 ? -7.010 9.601 2.416 1.00 87.06 93 PHE A N 1
ATOM 679 C CA . PHE A 1 93 ? -8.270 8.897 2.659 1.00 87.06 93 PHE A CA 1
ATOM 680 C C . PHE A 1 93 ? -8.104 7.722 3.620 1.00 87.06 93 PHE A C 1
ATOM 682 O O . PHE A 1 93 ? -8.961 7.517 4.479 1.00 87.06 93 PHE A O 1
ATOM 689 N N . PHE A 1 94 ? -6.990 6.992 3.532 1.00 82.62 94 PHE A N 1
ATOM 690 C CA . PHE A 1 94 ? -6.668 5.916 4.463 1.00 82.62 94 PHE A CA 1
ATOM 691 C C . PHE A 1 94 ? -6.539 6.447 5.896 1.00 82.62 94 PHE A C 1
ATOM 693 O O . PHE A 1 94 ? -7.214 5.965 6.803 1.00 82.62 94 PHE A O 1
ATOM 700 N N . THR A 1 95 ? -5.749 7.503 6.098 1.00 82.38 95 THR A N 1
ATOM 701 C CA . THR A 1 95 ? -5.574 8.151 7.408 1.00 82.38 95 THR A CA 1
ATOM 702 C C . THR A 1 95 ? -6.911 8.648 7.955 1.00 82.38 95 THR A C 1
ATOM 704 O O . THR A 1 95 ? -7.259 8.370 9.103 1.00 82.38 95 THR A O 1
ATOM 707 N N . MET A 1 96 ? -7.702 9.324 7.120 1.00 83.19 96 MET A N 1
ATOM 708 C CA . MET A 1 96 ? -9.018 9.835 7.496 1.00 83.19 96 MET A CA 1
ATOM 709 C C . MET A 1 96 ? -9.989 8.712 7.880 1.00 83.19 96 MET A C 1
ATOM 711 O O . MET A 1 96 ? -10.721 8.851 8.861 1.00 83.19 96 MET A O 1
ATOM 715 N N . ALA A 1 97 ? -9.983 7.591 7.152 1.00 82.88 97 ALA A N 1
ATOM 716 C CA . ALA A 1 97 ? -10.794 6.429 7.491 1.00 82.88 97 ALA A CA 1
ATOM 717 C C . ALA A 1 97 ? -10.437 5.925 8.894 1.00 82.88 97 ALA A C 1
ATOM 719 O O . ALA A 1 97 ? -11.320 5.834 9.747 1.00 82.88 97 ALA A O 1
ATOM 720 N N . PHE A 1 98 ? -9.150 5.681 9.171 1.00 77.75 98 PHE A N 1
ATOM 721 C CA . PHE A 1 98 ? -8.686 5.169 10.469 1.00 77.75 98 PHE A CA 1
ATOM 722 C C . PHE A 1 98 ? -8.886 6.137 11.638 1.00 77.75 98 PHE A C 1
ATOM 724 O O . PHE A 1 98 ? -9.022 5.683 12.773 1.00 77.75 98 PHE A O 1
ATOM 731 N N . GLN A 1 99 ? -8.944 7.445 11.383 1.00 78.56 99 GLN A N 1
ATOM 732 C CA . GLN A 1 99 ? -9.291 8.427 12.410 1.00 78.56 99 GLN A CA 1
ATOM 733 C C . GLN A 1 99 ? -10.797 8.482 12.709 1.00 78.56 99 GLN A C 1
ATOM 735 O O . GLN A 1 99 ? -11.176 8.742 13.849 1.00 78.56 99 GLN A O 1
ATOM 740 N N . ARG A 1 100 ? -11.660 8.260 11.708 1.00 79.00 100 ARG A N 1
ATOM 741 C CA . ARG A 1 100 ? -13.121 8.433 11.835 1.00 79.00 100 ARG A CA 1
ATOM 742 C C . ARG A 1 100 ? -13.888 7.144 12.127 1.00 79.00 100 ARG A C 1
ATOM 744 O O . ARG A 1 100 ? -15.037 7.214 12.555 1.00 79.00 100 ARG A O 1
ATOM 751 N N . GLY A 1 101 ? -13.294 5.977 11.888 1.00 74.75 101 GLY A N 1
ATOM 752 C CA . GLY A 1 101 ? -13.959 4.685 12.037 1.00 74.75 101 GLY A CA 1
ATOM 753 C C . GLY A 1 101 ? -13.198 3.701 12.930 1.00 74.75 101 GLY A C 1
ATOM 754 O O . GLY A 1 101 ? -11.983 3.805 13.103 1.00 74.75 101 GLY A O 1
ATOM 755 N N . PRO A 1 102 ? -13.883 2.689 13.493 1.00 69.75 102 PRO A N 1
ATOM 756 C CA . PRO A 1 102 ? -13.207 1.600 14.183 1.00 69.75 102 PRO A CA 1
ATOM 757 C C . PRO A 1 102 ? -12.304 0.844 13.203 1.00 69.75 102 PRO A C 1
ATOM 759 O O . PRO A 1 102 ? -12.781 0.381 12.169 1.00 69.75 102 PRO A O 1
ATOM 762 N N . ALA A 1 103 ? -11.030 0.643 13.556 1.00 68.06 103 ALA A N 1
ATOM 763 C CA . ALA A 1 103 ? -10.068 -0.073 12.708 1.00 68.06 103 ALA A CA 1
ATOM 764 C C . ALA A 1 103 ? -10.597 -1.427 12.210 1.00 68.06 103 ALA A C 1
ATOM 766 O O . ALA A 1 103 ? -10.373 -1.789 11.066 1.00 68.06 103 ALA A O 1
ATOM 767 N N . ALA A 1 104 ? -11.354 -2.147 13.039 1.00 68.38 104 ALA A N 1
ATOM 768 C CA . ALA A 1 104 ? -11.889 -3.452 12.677 1.00 68.38 104 ALA A CA 1
ATOM 769 C C . ALA A 1 104 ? -12.981 -3.410 11.586 1.00 68.38 104 ALA A C 1
ATOM 771 O O . ALA A 1 104 ? -13.110 -4.357 10.816 1.00 68.38 104 ALA A O 1
ATOM 772 N N . VAL A 1 105 ? -13.672 -2.274 11.435 1.00 71.06 105 VAL A N 1
ATOM 773 C CA . VAL A 1 105 ? -14.601 -2.027 10.320 1.00 71.06 105 VAL A CA 1
ATOM 774 C C . VAL A 1 105 ? -13.841 -1.665 9.043 1.00 71.06 105 VAL A C 1
ATOM 776 O O . VAL A 1 105 ? -14.302 -1.983 7.955 1.00 71.06 105 VAL A O 1
ATOM 779 N N . ILE A 1 106 ? -12.675 -1.023 9.163 1.00 76.12 106 ILE A N 1
ATOM 780 C CA . ILE A 1 106 ? -11.892 -0.512 8.027 1.00 76.12 106 ILE A CA 1
ATOM 781 C C . ILE A 1 106 ? -10.969 -1.588 7.451 1.00 76.12 106 ILE A C 1
ATOM 783 O O . ILE A 1 106 ? -10.848 -1.701 6.235 1.00 76.12 106 ILE A O 1
ATOM 787 N N . SER A 1 107 ? -10.361 -2.419 8.300 1.00 71.00 107 SER A N 1
ATOM 788 C CA . SER A 1 107 ? -9.432 -3.480 7.892 1.00 71.00 107 SER A CA 1
ATOM 789 C C . SER A 1 107 ? -9.970 -4.403 6.782 1.00 71.00 107 SER A C 1
ATOM 791 O O . SER A 1 107 ? -9.195 -4.727 5.883 1.00 71.00 107 SER A O 1
ATOM 793 N N . PRO A 1 108 ? -11.261 -4.804 6.763 1.00 67.88 108 PRO A N 1
ATOM 794 C CA . PRO A 1 108 ? -11.830 -5.588 5.670 1.00 67.88 108 PRO A CA 1
ATOM 795 C C . PRO A 1 108 ? -11.809 -4.887 4.305 1.00 67.88 108 PRO A C 1
ATOM 797 O O . PRO A 1 108 ? -11.643 -5.555 3.286 1.00 67.88 108 PRO A O 1
ATOM 800 N N . PHE A 1 109 ? -11.936 -3.557 4.262 1.00 74.31 109 PHE A N 1
ATOM 801 C CA . PHE A 1 109 ? -11.894 -2.795 3.008 1.00 74.31 109 PHE A CA 1
ATOM 802 C C . PHE A 1 109 ? -10.499 -2.783 2.388 1.00 74.31 109 PHE A C 1
ATOM 804 O O . PHE A 1 109 ? -10.378 -2.779 1.164 1.00 74.31 109 PHE A O 1
ATOM 811 N N . SER A 1 110 ? -9.445 -2.869 3.205 1.00 74.50 110 SER A N 1
ATOM 812 C CA . SER A 1 110 ? -8.073 -2.998 2.708 1.00 74.50 110 SER A CA 1
ATOM 813 C C . SER A 1 110 ? -7.876 -4.266 1.871 1.00 74.50 110 SER A C 1
ATOM 815 O O . SER A 1 110 ? -7.043 -4.274 0.973 1.00 74.50 110 SER A O 1
ATOM 817 N N . TYR A 1 111 ? -8.679 -5.321 2.067 1.00 74.50 111 TYR A N 1
ATOM 818 C CA . TYR A 1 111 ? -8.624 -6.510 1.205 1.00 74.50 111 TYR A CA 1
ATOM 819 C C . TYR A 1 111 ? -9.136 -6.252 -0.215 1.00 74.50 111 TYR A C 1
ATOM 821 O O . TYR A 1 111 ? -8.748 -6.974 -1.132 1.00 74.50 111 TYR A O 1
ATOM 829 N N . GLY A 1 112 ? -9.933 -5.199 -0.431 1.00 78.38 112 GLY A N 1
ATOM 830 C CA . GLY A 1 112 ? -10.321 -4.755 -1.771 1.00 78.38 112 GLY A CA 1
ATOM 831 C C . GLY A 1 112 ? -9.118 -4.372 -2.639 1.00 78.38 112 GLY A C 1
ATOM 832 O O . GLY A 1 112 ? -9.180 -4.508 -3.859 1.00 78.38 112 GLY A O 1
ATOM 833 N N . GLN A 1 113 ? -7.989 -3.995 -2.024 1.00 82.50 113 GLN A N 1
ATOM 834 C CA . GLN A 1 113 ? -6.739 -3.734 -2.741 1.00 82.50 113 GLN A CA 1
ATOM 835 C C . GLN A 1 113 ? -6.226 -4.972 -3.486 1.00 82.50 113 GLN A C 1
ATOM 837 O O . GLN A 1 113 ? -5.651 -4.817 -4.555 1.00 82.50 113 GLN A O 1
ATOM 842 N N . LEU A 1 114 ? -6.474 -6.191 -2.983 1.00 80.75 114 LEU A N 1
ATOM 843 C CA . LEU A 1 114 ? -6.092 -7.428 -3.680 1.00 80.75 114 LEU A CA 1
ATOM 844 C C . LEU A 1 114 ? -6.858 -7.589 -4.995 1.00 80.75 114 LEU A C 1
ATOM 846 O O . LEU A 1 114 ? -6.279 -7.967 -6.010 1.00 80.75 114 LEU A O 1
ATOM 850 N N . VAL A 1 115 ? -8.153 -7.269 -4.980 1.00 82.69 115 VAL A N 1
ATOM 851 C CA . VAL A 1 115 ? -8.996 -7.302 -6.181 1.00 82.69 115 VAL A CA 1
ATOM 852 C C . VAL A 1 115 ? -8.549 -6.219 -7.155 1.00 82.69 115 VAL A C 1
ATOM 854 O O . VAL A 1 115 ? -8.348 -6.507 -8.330 1.00 82.69 115 VAL A O 1
ATOM 857 N N . GLY A 1 116 ? -8.328 -4.997 -6.663 1.00 86.00 116 GLY A N 1
ATOM 858 C CA . GLY A 1 116 ? -7.814 -3.896 -7.475 1.00 86.00 116 GLY A CA 1
ATOM 859 C C . GLY A 1 116 ? -6.480 -4.243 -8.135 1.00 86.00 116 GLY A C 1
ATOM 860 O O . GLY A 1 116 ? -6.344 -4.090 -9.344 1.00 86.00 116 GLY A O 1
ATOM 861 N N . ALA A 1 117 ? -5.528 -4.787 -7.375 1.00 85.56 117 ALA A N 1
ATOM 862 C CA . ALA A 1 117 ? -4.229 -5.209 -7.889 1.00 85.56 117 ALA A CA 1
ATOM 863 C C . ALA A 1 117 ? -4.354 -6.286 -8.977 1.00 85.56 117 ALA A C 1
ATOM 865 O O . ALA A 1 117 ? -3.668 -6.200 -9.989 1.00 85.56 117 ALA A O 1
ATOM 866 N N . ALA A 1 118 ? -5.254 -7.262 -8.815 1.00 86.00 118 ALA A N 1
ATOM 867 C CA . ALA A 1 118 ? -5.502 -8.277 -9.838 1.00 86.00 118 ALA A CA 1
ATOM 868 C C . ALA A 1 118 ? -6.124 -7.686 -11.116 1.00 86.00 118 ALA A C 1
ATOM 870 O O . ALA A 1 118 ? -5.706 -8.029 -12.219 1.00 86.00 118 ALA A O 1
ATOM 871 N N . VAL A 1 119 ? -7.098 -6.781 -10.974 1.00 88.44 119 VAL A N 1
ATOM 872 C CA . VAL A 1 119 ? -7.777 -6.137 -12.110 1.00 88.44 119 VAL A CA 1
ATOM 873 C C . VAL A 1 119 ? -6.819 -5.227 -12.874 1.00 88.44 119 VAL A C 1
ATOM 875 O O . VAL A 1 119 ? -6.671 -5.384 -14.082 1.00 88.44 119 VAL A O 1
ATOM 878 N N . PHE A 1 120 ? -6.132 -4.309 -12.190 1.00 88.56 120 PHE A N 1
ATOM 879 C CA . PHE A 1 120 ? -5.166 -3.416 -12.835 1.00 88.56 120 PHE A CA 1
ATOM 880 C C . PHE A 1 120 ? -3.936 -4.172 -13.348 1.00 88.56 120 PHE A C 1
ATOM 882 O O . PHE A 1 120 ? -3.420 -3.825 -14.405 1.00 88.56 120 PHE A O 1
ATOM 889 N N . GLY A 1 121 ? -3.517 -5.236 -12.656 1.00 88.75 121 GLY A N 1
ATOM 890 C CA . GLY A 1 121 ? -2.471 -6.152 -13.112 1.00 88.75 121 GLY A CA 1
ATOM 891 C C . GLY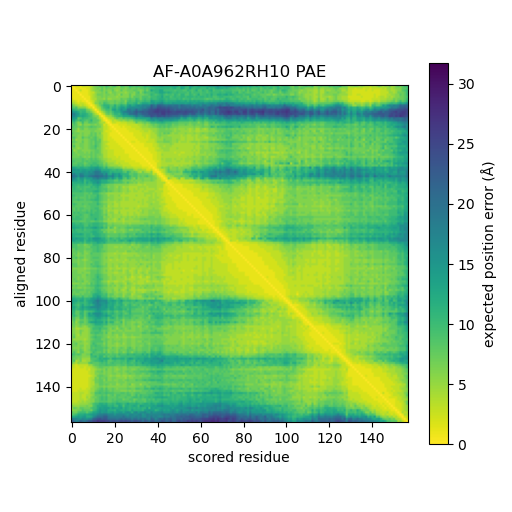 A 1 121 ? -2.785 -6.752 -14.481 1.00 88.75 121 GLY A C 1
ATOM 892 O O . GLY A 1 121 ? -1.953 -6.725 -15.386 1.00 88.75 121 GLY A O 1
ATOM 893 N N . TYR A 1 122 ? -4.021 -7.216 -14.659 1.00 88.06 122 TYR A N 1
ATOM 894 C CA . TYR A 1 122 ? -4.479 -7.741 -15.938 1.00 88.06 122 TYR A CA 1
ATOM 895 C C . TYR A 1 122 ? -4.648 -6.648 -17.000 1.00 88.06 122 TYR A C 1
ATOM 897 O O . TYR A 1 122 ? -4.171 -6.810 -18.116 1.00 88.06 122 TYR A O 1
ATOM 905 N N . LEU A 1 123 ? -5.301 -5.531 -16.664 1.00 91.00 123 LEU A N 1
ATOM 906 C CA . LEU A 1 123 ? -5.621 -4.482 -17.639 1.00 91.00 123 LEU A CA 1
ATOM 907 C C . LEU A 1 123 ? -4.388 -3.746 -18.176 1.00 91.00 123 LEU A C 1
ATOM 909 O O . LEU A 1 123 ? -4.405 -3.317 -19.324 1.00 91.00 123 LEU A O 1
ATOM 913 N N . LEU A 1 124 ? -3.358 -3.556 -17.348 1.00 89.69 124 LEU A N 1
ATOM 914 C CA . LEU A 1 124 ? -2.184 -2.754 -17.705 1.00 89.69 124 LEU A CA 1
ATOM 915 C C . LEU A 1 124 ? -0.985 -3.601 -18.134 1.00 89.69 124 LEU A C 1
ATOM 917 O O . LEU A 1 124 ? -0.180 -3.137 -18.934 1.00 89.69 124 LEU A O 1
ATOM 921 N N . PHE A 1 125 ? -0.854 -4.819 -17.602 1.00 90.62 125 PHE A N 1
ATOM 922 C CA . PHE A 1 125 ? 0.330 -5.660 -17.811 1.00 90.62 125 PHE A CA 1
ATOM 923 C C . PHE A 1 125 ? 0.004 -7.021 -18.430 1.00 90.62 125 PHE A C 1
ATOM 925 O O . PHE A 1 125 ? 0.891 -7.868 -18.516 1.00 90.62 125 PHE A O 1
ATOM 932 N N . GLU A 1 126 ? -1.263 -7.266 -18.790 1.00 89.00 126 GLU A N 1
ATOM 933 C CA . GLU A 1 126 ? -1.765 -8.562 -19.277 1.00 89.00 126 GLU A CA 1
ATOM 934 C C . GLU A 1 126 ? -1.390 -9.732 -18.347 1.00 89.00 126 GLU A C 1
ATOM 936 O O . GLU A 1 126 ? -1.328 -10.897 -18.743 1.00 89.00 126 GLU A O 1
ATOM 941 N N . HIS A 1 127 ? -1.154 -9.426 -17.066 1.00 85.25 127 HIS A N 1
ATOM 942 C CA . HIS A 1 127 ? -0.642 -10.374 -16.093 1.00 85.25 127 HIS A CA 1
ATOM 943 C C . HIS A 1 127 ? -1.772 -10.886 -15.204 1.00 85.25 127 HIS A C 1
ATOM 945 O O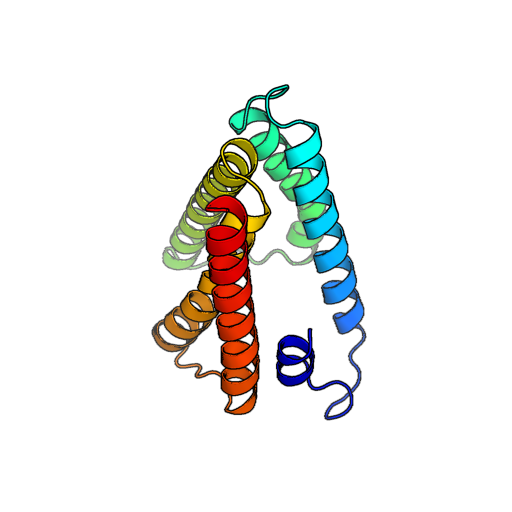 . HIS A 1 127 ? -2.282 -10.178 -14.332 1.00 85.25 127 HIS A O 1
ATOM 951 N N . LEU A 1 128 ? -2.164 -12.142 -15.422 1.00 85.19 128 LEU A N 1
ATOM 952 C CA . LEU A 1 128 ? -3.154 -12.816 -14.589 1.00 85.19 128 LEU A CA 1
ATOM 953 C C . LEU A 1 128 ? -2.496 -13.436 -13.351 1.00 85.19 128 LEU A C 1
ATOM 955 O O . LEU A 1 128 ? -1.495 -14.146 -13.486 1.00 85.19 128 LEU A O 1
ATOM 959 N N . PRO A 1 129 ? -3.090 -13.257 -12.156 1.00 81.44 129 PRO A N 1
ATOM 960 C CA . PRO A 1 129 ? -2.661 -13.984 -10.974 1.00 81.44 129 PRO A CA 1
ATOM 961 C C . PRO A 1 129 ? -2.782 -15.489 -11.201 1.00 81.44 129 PRO A C 1
ATOM 963 O O . PRO A 1 129 ? -3.767 -15.979 -11.760 1.00 81.44 129 PRO A O 1
ATOM 966 N N . ASP A 1 130 ? -1.798 -16.242 -10.722 1.00 87.06 130 ASP A N 1
ATOM 967 C CA . ASP A 1 130 ? -1.846 -17.690 -10.837 1.00 87.06 130 ASP A CA 1
ATOM 968 C C . ASP A 1 130 ? -2.960 -18.322 -9.978 1.00 87.06 130 ASP A C 1
ATOM 970 O O . ASP A 1 130 ? -3.546 -17.707 -9.078 1.00 87.06 130 ASP A O 1
ATOM 974 N N . ARG A 1 131 ? -3.248 -19.602 -10.250 1.00 87.31 131 ARG A N 1
ATOM 975 C CA . ARG A 1 131 ? -4.354 -20.329 -9.609 1.00 87.31 131 ARG A CA 1
ATOM 976 C C . ARG A 1 131 ? -4.281 -20.303 -8.083 1.00 87.31 131 ARG A C 1
ATOM 978 O O . ARG A 1 131 ? -5.316 -20.172 -7.439 1.00 87.31 131 ARG A O 1
ATOM 985 N N . TRP A 1 132 ? -3.094 -20.410 -7.486 1.00 84.81 132 TRP A N 1
ATOM 986 C CA . TRP A 1 132 ? -3.003 -20.404 -6.025 1.00 84.81 132 TRP A CA 1
ATOM 987 C C . TRP A 1 132 ? -3.068 -19.001 -5.436 1.00 84.81 132 TRP A C 1
ATOM 989 O O . TRP A 1 132 ? -3.574 -18.849 -4.330 1.00 84.81 132 TRP A O 1
ATOM 999 N N . THR A 1 133 ? -2.611 -17.980 -6.158 1.00 84.12 133 THR A N 1
ATOM 1000 C CA . THR A 1 133 ? -2.791 -16.581 -5.763 1.00 84.12 133 THR A CA 1
ATOM 1001 C C . THR A 1 133 ? -4.278 -16.264 -5.686 1.00 84.12 133 THR A C 1
ATOM 1003 O O . THR A 1 133 ? -4.726 -15.684 -4.700 1.00 84.12 133 THR A O 1
ATOM 1006 N N . LEU A 1 134 ? -5.069 -16.749 -6.652 1.00 86.19 134 LEU A N 1
ATOM 1007 C CA . LEU A 1 134 ? -6.530 -16.646 -6.622 1.00 86.19 134 LEU A CA 1
ATOM 1008 C C . LEU A 1 134 ? -7.143 -17.386 -5.424 1.00 86.19 134 LEU A C 1
ATOM 1010 O O . LEU A 1 134 ? -7.977 -16.817 -4.721 1.00 86.19 134 LEU A O 1
ATOM 1014 N N . VAL A 1 135 ? -6.712 -18.621 -5.140 1.00 89.88 135 VAL A N 1
ATOM 1015 C CA . VAL A 1 135 ? -7.196 -19.388 -3.973 1.00 89.88 135 VAL A CA 1
ATOM 1016 C C . VAL A 1 135 ? -6.851 -18.680 -2.660 1.00 89.88 135 VAL A C 1
ATOM 1018 O O . VAL A 1 135 ? -7.709 -18.513 -1.794 1.00 89.88 135 VAL A O 1
ATOM 1021 N N . GLY A 1 136 ? -5.608 -18.228 -2.506 1.00 87.69 136 GLY A N 1
ATOM 1022 C CA . GLY A 1 136 ? -5.159 -17.509 -1.320 1.00 87.69 136 GLY A CA 1
ATOM 1023 C 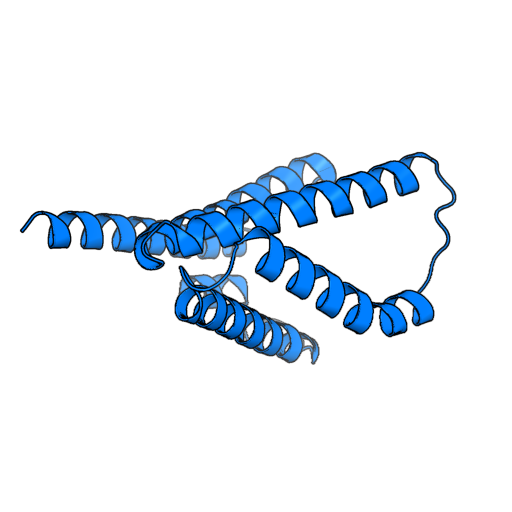C . GLY A 1 136 ? -5.905 -16.187 -1.129 1.00 87.69 136 GLY A C 1
ATOM 1024 O O . GLY A 1 136 ? -6.380 -15.909 -0.025 1.00 87.69 136 GLY A O 1
ATOM 1025 N N . ALA A 1 137 ? -6.099 -15.420 -2.207 1.00 85.06 137 ALA A N 1
ATOM 1026 C CA . ALA A 1 137 ? -6.896 -14.197 -2.203 1.00 85.06 137 ALA A CA 1
ATOM 1027 C C . ALA A 1 137 ? -8.360 -14.467 -1.820 1.00 85.06 137 ALA A C 1
ATOM 1029 O O . ALA A 1 137 ? -8.908 -13.750 -0.983 1.00 85.06 137 ALA A O 1
ATOM 1030 N N . ALA A 1 138 ? -8.977 -15.531 -2.346 1.00 87.75 138 ALA A N 1
ATOM 1031 C CA . ALA A 1 138 ? -10.338 -15.928 -1.989 1.00 87.75 138 ALA A CA 1
ATOM 1032 C C . ALA A 1 138 ? -10.474 -16.248 -0.491 1.00 87.75 138 ALA A C 1
ATOM 1034 O O . ALA A 1 138 ? -11.407 -15.775 0.157 1.00 87.75 138 ALA A O 1
ATOM 1035 N N . ILE A 1 139 ? -9.511 -16.974 0.091 1.00 88.94 139 ILE A N 1
ATOM 1036 C CA . ILE A 1 139 ? -9.486 -17.270 1.534 1.00 88.94 139 ILE A CA 1
ATOM 1037 C C . ILE A 1 139 ? -9.357 -15.980 2.358 1.00 88.94 139 ILE A C 1
ATOM 1039 O O . ILE A 1 139 ? -10.039 -15.829 3.378 1.00 88.94 139 ILE A O 1
ATOM 1043 N N . ILE A 1 140 ? -8.491 -15.048 1.942 1.00 85.44 140 ILE A N 1
ATOM 1044 C CA . ILE A 1 140 ? -8.305 -13.755 2.621 1.00 85.44 140 ILE A CA 1
ATOM 1045 C C . ILE A 1 140 ? -9.605 -12.945 2.586 1.00 85.44 140 ILE A C 1
ATOM 1047 O O . ILE A 1 140 ? -10.071 -12.505 3.638 1.00 85.44 140 ILE A O 1
ATOM 1051 N N . MET A 1 141 ? -10.222 -12.807 1.410 1.00 83.94 141 MET A N 1
ATOM 1052 C CA . MET A 1 141 ? -11.477 -12.073 1.240 1.00 83.94 141 MET A CA 1
ATOM 1053 C C . MET A 1 141 ? -12.616 -12.690 2.057 1.00 83.94 141 MET A C 1
ATOM 1055 O O . MET A 1 141 ? -13.283 -11.977 2.805 1.00 83.94 141 MET A O 1
ATOM 1059 N N . ALA A 1 142 ? -12.801 -14.013 1.992 1.00 87.06 142 ALA A N 1
ATOM 1060 C CA . ALA A 1 142 ? -13.829 -14.715 2.760 1.00 87.06 142 ALA A CA 1
ATOM 1061 C C . ALA A 1 142 ? -13.644 -14.527 4.275 1.00 87.06 142 ALA A C 1
ATOM 1063 O O . ALA A 1 142 ? -14.607 -14.266 4.996 1.00 87.06 142 ALA A O 1
ATOM 1064 N N . SER A 1 143 ? -12.398 -14.585 4.754 1.00 84.31 143 SER A N 1
ATOM 1065 C CA . SER A 1 143 ? -12.075 -14.336 6.163 1.00 84.31 143 SER A CA 1
ATOM 1066 C C . SER A 1 143 ? -12.401 -12.895 6.575 1.00 84.31 143 SER A C 1
ATOM 1068 O O . SER A 1 143 ? -12.968 -12.677 7.645 1.00 84.31 143 SER A O 1
ATOM 1070 N N . GLY A 1 144 ? -12.079 -11.913 5.726 1.00 78.44 144 GLY A N 1
ATOM 1071 C CA . GLY A 1 144 ? -12.390 -10.502 5.963 1.00 78.44 144 GLY A CA 1
ATOM 1072 C C . GLY A 1 144 ? -13.894 -10.231 6.037 1.00 78.44 144 GLY A C 1
ATOM 1073 O O . GLY A 1 144 ? -14.356 -9.587 6.980 1.00 78.44 144 GLY A O 1
ATOM 1074 N N . ILE A 1 145 ? -14.665 -10.786 5.096 1.00 81.94 145 ILE A N 1
ATOM 1075 C CA . ILE A 1 145 ? -16.134 -10.690 5.074 1.00 81.94 145 ILE A CA 1
ATOM 1076 C C . ILE A 1 145 ? -16.734 -11.340 6.326 1.00 81.94 145 ILE A C 1
ATOM 1078 O O . ILE A 1 145 ? -17.612 -10.757 6.962 1.00 81.94 145 ILE A O 1
ATOM 1082 N N . TYR A 1 146 ? -16.239 -12.516 6.720 1.00 85.38 146 TYR A N 1
ATOM 1083 C CA . TYR A 1 146 ? -16.702 -13.204 7.923 1.00 85.38 146 TYR A CA 1
ATOM 1084 C C . TYR A 1 146 ? -16.460 -12.380 9.195 1.00 85.38 146 TYR A C 1
ATOM 1086 O O . TYR A 1 146 ? -17.356 -12.266 10.031 1.00 85.38 146 TYR A O 1
ATOM 1094 N N . ILE A 1 147 ? -15.278 -11.769 9.339 1.00 81.06 147 ILE A N 1
ATOM 1095 C CA . ILE A 1 147 ? -14.965 -10.898 10.482 1.00 81.06 147 ILE A CA 1
ATOM 1096 C C . ILE A 1 147 ? -15.905 -9.690 10.506 1.00 81.06 147 ILE A C 1
ATOM 1098 O O . ILE A 1 147 ? -16.509 -9.421 11.545 1.00 81.06 147 ILE A O 1
ATOM 1102 N N . ALA A 1 148 ? -16.091 -9.019 9.365 1.00 75.81 148 ALA A N 1
ATOM 1103 C CA . ALA A 1 148 ? -16.997 -7.876 9.253 1.00 75.81 148 ALA A CA 1
ATOM 1104 C C . ALA A 1 148 ? -18.442 -8.251 9.629 1.00 75.81 148 ALA A C 1
ATOM 1106 O O . ALA A 1 148 ? -19.105 -7.543 10.391 1.00 75.81 148 ALA A O 1
ATOM 1107 N N . HIS A 1 149 ? -18.922 -9.400 9.145 1.00 81.00 149 HIS A N 1
ATOM 1108 C CA . HIS A 1 149 ? -20.245 -9.919 9.479 1.00 81.00 149 HIS A CA 1
ATOM 1109 C C . HIS A 1 149 ? -20.369 -10.235 10.977 1.00 81.00 149 HIS A C 1
ATOM 1111 O O . HIS A 1 149 ? -21.317 -9.796 11.629 1.00 81.00 149 HIS A O 1
ATOM 1117 N N . ARG A 1 150 ? -19.385 -10.936 11.553 1.00 82.75 150 ARG A N 1
ATOM 1118 C CA . ARG A 1 150 ? -19.358 -11.307 12.975 1.00 82.75 150 ARG A CA 1
ATOM 1119 C C . ARG A 1 150 ? -19.345 -10.088 13.895 1.00 82.75 150 ARG A C 1
ATOM 1121 O O . ARG A 1 150 ? -20.019 -10.103 14.923 1.00 82.75 150 ARG A O 1
ATOM 1128 N N . GLU A 1 151 ? -18.593 -9.045 13.555 1.00 77.56 151 GLU A N 1
ATOM 1129 C CA . GLU A 1 151 ? -18.576 -7.803 14.336 1.00 77.56 151 GLU A CA 1
ATOM 1130 C C . GLU A 1 151 ? -19.900 -7.051 14.268 1.00 77.56 151 GLU A C 1
ATOM 1132 O O . GLU A 1 151 ? -20.359 -6.539 15.289 1.00 77.56 151 GLU A O 1
ATOM 1137 N N . ARG A 1 152 ? -20.548 -7.028 13.097 1.00 77.25 152 ARG A N 1
ATOM 1138 C CA . ARG A 1 152 ? -21.873 -6.420 12.945 1.00 77.25 152 ARG A CA 1
ATOM 1139 C C . ARG A 1 152 ? -22.919 -7.124 13.808 1.00 77.25 152 ARG A C 1
ATOM 1141 O O . ARG A 1 152 ? -23.685 -6.448 14.483 1.00 77.25 152 ARG A O 1
ATOM 1148 N N . VAL A 1 153 ? -22.919 -8.458 13.823 1.00 80.31 153 VAL A N 1
ATOM 1149 C CA . VAL A 1 153 ? -23.839 -9.253 14.655 1.00 80.31 153 VAL A CA 1
ATOM 1150 C C . VAL A 1 153 ? -23.564 -9.034 16.146 1.00 80.31 153 VAL A C 1
ATOM 1152 O O . VAL A 1 153 ? -24.498 -8.827 16.907 1.00 80.31 153 VAL A O 1
ATOM 1155 N N . ARG A 1 154 ? -22.294 -9.000 16.571 1.00 74.94 154 ARG A N 1
ATOM 1156 C CA . ARG A 1 154 ? -21.923 -8.761 17.979 1.00 74.94 154 ARG A CA 1
ATOM 1157 C C . ARG A 1 154 ? -22.211 -7.350 18.488 1.00 74.94 154 ARG A C 1
ATOM 1159 O O . ARG A 1 154 ? -22.344 -7.191 19.688 1.00 74.94 154 ARG A O 1
ATOM 1166 N N . ARG A 1 155 ? -22.249 -6.337 17.619 1.00 65.69 155 ARG A N 1
ATOM 1167 C CA . ARG A 1 155 ? -22.648 -4.965 17.989 1.00 65.69 155 ARG A CA 1
ATOM 1168 C C . ARG A 1 155 ? -24.164 -4.766 18.041 1.00 65.69 155 ARG A C 1
ATOM 1170 O O . ARG A 1 155 ? -24.602 -3.738 18.541 1.00 65.69 155 ARG A O 1
ATOM 1177 N N . ALA A 1 156 ? -24.935 -5.682 17.459 1.00 57.62 156 ALA A N 1
ATOM 1178 C CA . ALA A 1 156 ? -26.395 -5.624 17.425 1.00 57.62 156 ALA A CA 1
ATOM 1179 C C . ALA A 1 156 ? -27.062 -6.346 18.614 1.00 57.62 156 ALA A C 1
ATOM 1181 O O . ALA A 1 156 ? -28.277 -6.249 18.760 1.00 57.62 156 ALA A O 1
ATOM 1182 N N . VAL A 1 157 ? -26.273 -7.064 19.423 1.00 49.72 157 VAL A N 1
ATOM 1183 C CA . VAL A 1 157 ? -26.658 -7.723 20.684 1.00 49.72 157 VAL A CA 1
ATOM 1184 C C . VAL A 1 157 ? -26.108 -6.903 21.840 1.00 49.72 157 VAL A C 1
ATOM 1186 O O . VAL A 1 157 ? -26.847 -6.730 22.829 1.00 49.72 157 VAL A O 1
#

Sequence (157 aa):
FIGALVVIRPGFGATSPYILFFVASTGCSTFYALLTRKYAGRENAEVSASIAALVGTVAAAPLAYSAWETPTETLDVVLMCALGLFAALGHYFFTMAFQRGPAAVISPFSYGQLVGAAVFGYLLFEHLPDRWTLVGAAIIMASGIYIAHRERVRRAV

Secondary structure (DSSP, 8-state):
-HHHHHHH-TTSS---TTHHHHHHHHHHHHHHHHHHHHTBTTB-HHHHHHHHHHHHHHHHHHHHHHT-----SHHHHHHHHHHHHHHHHHHHHHHHHHHHS-HHHHHHHHTHHHHHHHHHHHHHH--PPPHHHHHHHHHHHHHHHHHHHHHHHHH--

Mean predicted aligned error: 7.75 Å

Foldseek 3Di:
DVLVCLQVVPPPDDPDPCVVVVVVVVVVVVVLLVVLLVCQPVDDLVVSLVVVVVVVCVVCVVVCVVPPDDDPDPVVVVVVVVCVVCVSVVSSVVSVCSSPDPPLLCVLVVLVVLVVCQVCCCVPVVDHDDPSNVVSSVVSNVVSVVSNVVVVVVVVD

Radius of gyration: 18.42 Å; Cα contacts (8 Å, |Δi|>4): 72; chains: 1; bounding box: 48×41×43 Å

pLDDT: mean 82.33, std 8.43, range [49.72, 95.25]

Solvent-accessible surface area (backbone atoms only — not comparable to full-atom values): 8891 Å² total; per-residue (Å²): 108,71,23,56,49,49,50,66,44,83,84,81,59,84,87,56,79,65,58,56,56,56,54,50,50,52,49,52,55,51,50,49,57,52,49,54,47,74,43,42,89,78,56,59,54,68,57,59,41,50,51,51,51,50,53,50,48,63,69,43,44,64,59,50,63,75,67,63,74,83,74,84,50,74,65,52,54,51,50,52,52,48,50,53,51,52,51,51,52,49,47,42,52,50,48,45,45,49,54,76,43,63,59,76,73,50,57,44,58,60,54,51,52,59,56,49,50,45,52,51,33,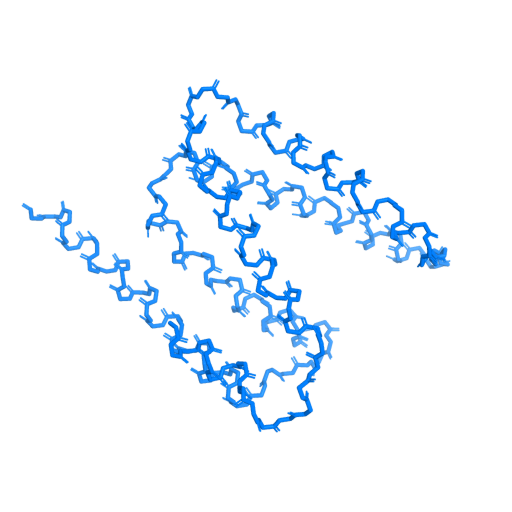31,76,76,66,74,42,73,76,51,75,49,43,51,53,11,50,50,46,45,48,53,51,32,53,49,50,48,51,52,52,55,56,63,73,75,108

Nearest PDB structures (foldseek):
  8t1p-assembly1_D  TM=2.031E-01  e=9.127E+00  Bacillus subtilis subsp. subtilis str. 168